Protein AF-A0A5K0W9E0-F1 (afdb_monomer)

Structure (mmCIF, N/CA/C/O backbone):
data_AF-A0A5K0W9E0-F1
#
_entry.id   AF-A0A5K0W9E0-F1
#
loop_
_atom_site.group_PDB
_atom_site.id
_atom_site.type_symbol
_atom_site.label_atom_id
_atom_site.label_alt_id
_atom_site.label_comp_id
_atom_site.label_asym_id
_atom_site.label_entity_id
_atom_site.label_seq_id
_atom_site.pdbx_PDB_ins_code
_atom_site.Cartn_x
_atom_site.Cartn_y
_atom_site.Cartn_z
_atom_site.occupancy
_atom_site.B_iso_or_equiv
_atom_site.auth_seq_id
_atom_site.auth_comp_id
_atom_site.auth_asym_id
_atom_site.auth_atom_id
_atom_site.pdbx_PDB_model_num
ATOM 1 N N . CYS A 1 1 ? -28.508 -2.238 -8.632 1.00 51.28 1 CYS A N 1
ATOM 2 C CA . CYS A 1 1 ? -27.387 -1.465 -8.068 1.00 51.28 1 CYS A CA 1
ATOM 3 C C . CYS A 1 1 ? -26.295 -2.475 -7.744 1.00 51.28 1 CYS A C 1
ATOM 5 O O . CYS A 1 1 ? -26.504 -3.266 -6.837 1.00 51.28 1 CYS A O 1
ATOM 7 N N . ALA A 1 2 ? -25.252 -2.586 -8.567 1.00 57.53 2 ALA A N 1
ATOM 8 C CA . ALA A 1 2 ? -24.145 -3.498 -8.294 1.00 57.53 2 ALA A CA 1
ATOM 9 C C . ALA A 1 2 ? -23.049 -2.677 -7.617 1.00 57.53 2 ALA A C 1
ATOM 11 O O . ALA A 1 2 ? -22.513 -1.760 -8.236 1.00 57.53 2 ALA A O 1
ATOM 12 N N . ASP A 1 3 ? -22.788 -2.961 -6.344 1.00 64.88 3 ASP A N 1
ATOM 13 C CA . ASP A 1 3 ? -21.638 -2.415 -5.632 1.00 64.88 3 ASP A CA 1
ATOM 14 C C . ASP A 1 3 ? -20.388 -2.896 -6.384 1.00 64.88 3 ASP A C 1
ATOM 16 O O . ASP A 1 3 ? -20.189 -4.100 -6.575 1.00 64.88 3 ASP A O 1
ATOM 20 N N . ALA A 1 4 ? -19.632 -1.966 -6.963 1.00 66.94 4 ALA A N 1
ATOM 21 C CA . ALA A 1 4 ? -18.502 -2.296 -7.818 1.00 66.94 4 ALA A CA 1
ATOM 22 C C . ALA A 1 4 ? -17.346 -2.822 -6.954 1.00 66.94 4 ALA A C 1
ATOM 24 O O . ALA A 1 4 ? -16.461 -2.071 -6.558 1.00 66.94 4 ALA A O 1
ATOM 25 N N . TYR A 1 5 ? -17.337 -4.129 -6.683 1.00 65.00 5 TYR A N 1
ATOM 26 C CA . TYR A 1 5 ? -16.247 -4.845 -6.007 1.00 65.00 5 TYR A CA 1
ATOM 27 C C . TYR A 1 5 ? -15.032 -5.062 -6.931 1.00 65.00 5 TYR A C 1
ATOM 29 O O . TYR A 1 5 ? -14.501 -6.167 -7.031 1.00 65.00 5 TYR A O 1
ATOM 37 N N . ALA A 1 6 ? -14.604 -4.022 -7.648 1.00 67.81 6 ALA A N 1
ATOM 38 C CA . ALA A 1 6 ? -13.431 -4.057 -8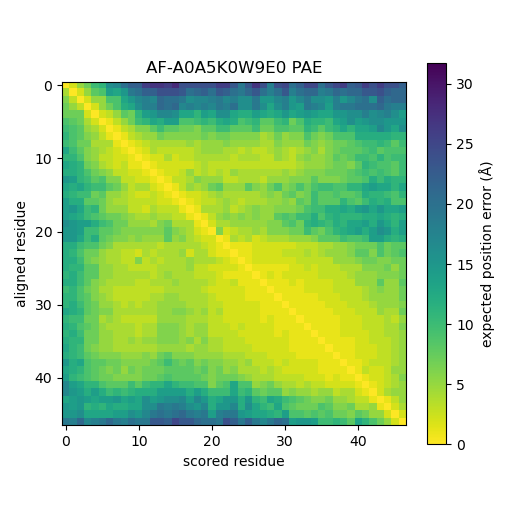.515 1.00 67.81 6 ALA A CA 1
ATOM 39 C C . ALA A 1 6 ? -12.316 -3.183 -7.923 1.00 67.81 6 ALA A C 1
ATOM 41 O O . ALA A 1 6 ? -12.397 -1.956 -7.949 1.00 67.81 6 ALA A O 1
ATOM 42 N N . ASP A 1 7 ? -11.256 -3.812 -7.408 1.00 70.25 7 ASP A N 1
ATOM 43 C CA . ASP A 1 7 ? -10.050 -3.105 -6.965 1.00 70.25 7 ASP A CA 1
ATOM 44 C C . ASP A 1 7 ? -9.231 -2.681 -8.192 1.00 70.25 7 ASP A C 1
ATOM 46 O O . ASP A 1 7 ? -8.654 -3.516 -8.888 1.00 70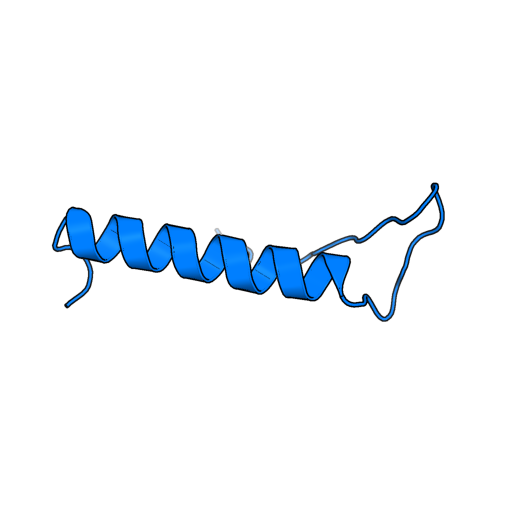.25 7 ASP A O 1
ATOM 50 N N . THR A 1 8 ? -9.208 -1.379 -8.493 1.00 78.81 8 THR A N 1
ATOM 51 C CA . THR A 1 8 ? -8.410 -0.824 -9.598 1.00 78.81 8 THR A CA 1
ATOM 52 C C . THR A 1 8 ? -7.361 0.125 -9.035 1.00 78.81 8 THR A C 1
ATOM 54 O O . THR A 1 8 ? -7.650 1.284 -8.746 1.00 78.81 8 THR A O 1
ATOM 57 N N . VAL A 1 9 ? -6.124 -0.355 -8.894 1.00 79.25 9 VAL A N 1
ATOM 58 C CA . VAL A 1 9 ? -4.986 0.458 -8.441 1.00 79.25 9 VAL A CA 1
ATOM 59 C C . VAL A 1 9 ? -4.015 0.658 -9.599 1.00 79.25 9 VAL A C 1
ATOM 61 O O . VAL A 1 9 ? -3.459 -0.299 -10.132 1.00 79.25 9 VAL A O 1
ATOM 64 N N . LEU A 1 10 ? -3.810 1.915 -9.995 1.00 84.75 10 LEU A N 1
ATOM 65 C CA . LEU A 1 10 ? -2.895 2.295 -11.072 1.00 84.75 10 LEU A CA 1
ATOM 66 C C . LEU A 1 10 ? -1.650 2.963 -10.479 1.00 84.75 10 LEU A C 1
ATOM 68 O O . LEU A 1 10 ? -1.736 4.050 -9.911 1.00 84.75 10 LEU A O 1
ATOM 72 N N . GLY A 1 11 ? -0.494 2.311 -10.612 1.00 82.75 11 GLY A N 1
ATOM 73 C CA . GLY A 1 11 ? 0.798 2.860 -10.207 1.00 82.75 11 GLY A CA 1
ATOM 74 C C . GLY A 1 11 ? 1.531 3.523 -11.366 1.00 82.75 11 GLY A C 1
ATOM 75 O O . GLY A 1 11 ? 1.617 2.972 -12.465 1.00 82.75 11 GLY A O 1
ATOM 76 N N . TYR A 1 12 ? 2.090 4.701 -11.100 1.00 87.00 12 TYR A N 1
ATOM 77 C CA . TYR A 1 12 ? 2.976 5.408 -12.017 1.00 87.00 12 TYR A CA 1
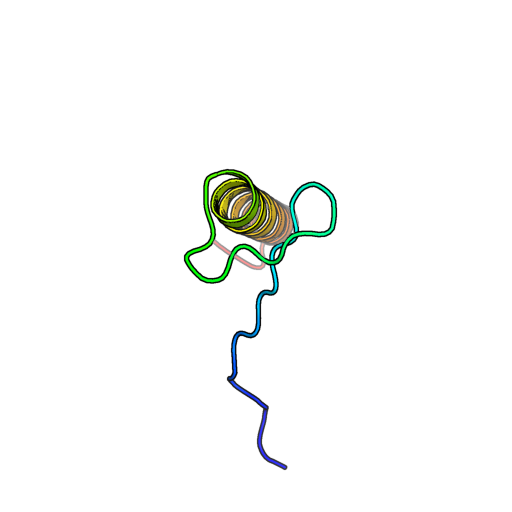ATOM 78 C C . TYR A 1 12 ? 4.271 5.766 -11.293 1.00 87.00 12 TYR A C 1
ATOM 80 O O . TYR A 1 12 ? 4.250 6.202 -10.140 1.00 87.00 12 TYR A O 1
ATOM 88 N N . ALA A 1 13 ? 5.397 5.589 -11.971 1.00 84.12 13 ALA A N 1
ATOM 89 C CA . ALA A 1 13 ? 6.707 6.029 -11.520 1.00 84.12 13 ALA A CA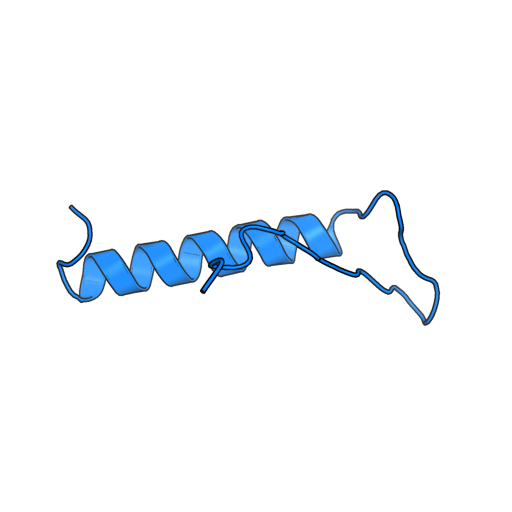 1
ATOM 90 C C . ALA A 1 13 ? 7.354 6.817 -12.660 1.00 84.12 13 ALA A C 1
ATOM 92 O O . ALA A 1 13 ? 7.526 6.288 -13.754 1.00 84.12 13 ALA A O 1
ATOM 93 N N . ASN A 1 14 ? 7.665 8.095 -12.423 1.00 87.81 14 ASN A N 1
ATOM 94 C CA . ASN A 1 14 ? 8.222 8.990 -13.445 1.00 87.81 14 ASN A CA 1
ATOM 95 C C . ASN A 1 14 ? 7.414 8.990 -14.766 1.00 87.81 14 ASN A C 1
ATOM 97 O O . ASN A 1 14 ? 7.967 8.825 -15.849 1.00 87.81 14 ASN A O 1
ATOM 101 N N . SER A 1 15 ? 6.084 9.098 -14.667 1.00 86.19 15 SER A N 1
ATOM 102 C CA . SER A 1 15 ? 5.140 9.033 -15.802 1.00 86.19 15 SER A CA 1
ATOM 103 C C . SER A 1 15 ? 5.084 7.698 -16.565 1.00 86.19 15 SER A C 1
ATOM 105 O O . SER A 1 15 ? 4.325 7.583 -17.526 1.00 86.19 15 SER A O 1
ATOM 107 N N . ILE A 1 16 ? 5.803 6.661 -16.124 1.00 84.69 16 ILE A N 1
ATOM 108 C CA . ILE A 1 16 ? 5.724 5.303 -16.674 1.00 84.69 16 ILE A CA 1
ATOM 109 C C . ILE A 1 16 ? 4.762 4.480 -15.816 1.00 84.69 16 ILE A C 1
ATOM 111 O O . ILE A 1 16 ? 4.889 4.435 -14.590 1.00 84.69 16 ILE A O 1
ATOM 115 N N . ARG A 1 17 ? 3.786 3.829 -16.458 1.00 84.94 17 ARG A N 1
ATOM 116 C CA . ARG A 1 17 ? 2.832 2.941 -15.782 1.00 84.94 17 ARG A CA 1
ATOM 117 C C . ARG A 1 17 ? 3.530 1.645 -15.376 1.00 84.94 17 ARG A C 1
ATOM 119 O O . ARG A 1 17 ? 4.000 0.905 -16.237 1.00 84.94 17 AR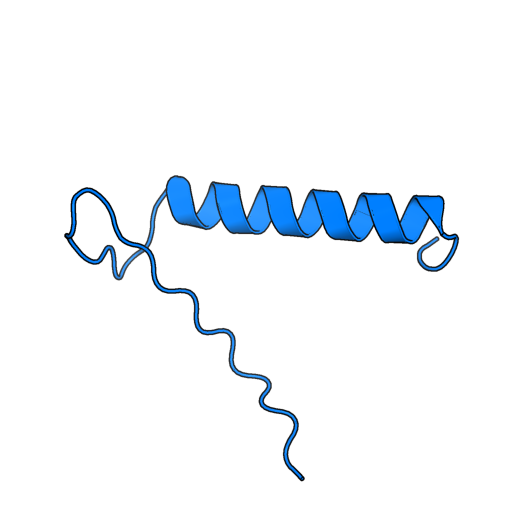G A O 1
ATOM 126 N N . THR A 1 18 ? 3.527 1.340 -14.086 1.00 84.56 18 THR A N 1
ATOM 127 C CA . THR A 1 18 ? 4.038 0.077 -13.547 1.00 84.56 18 THR A CA 1
ATOM 128 C C . THR A 1 18 ? 2.889 -0.926 -13.435 1.00 84.56 18 THR A C 1
ATOM 130 O O . THR A 1 18 ? 2.153 -0.957 -12.452 1.00 84.56 18 THR A O 1
ATOM 133 N N . ILE A 1 19 ? 2.683 -1.726 -14.489 1.00 79.75 19 ILE A N 1
ATOM 134 C CA . ILE A 1 19 ? 1.558 -2.678 -14.571 1.00 79.75 19 ILE A CA 1
ATOM 135 C C . ILE A 1 19 ? 1.687 -3.826 -13.565 1.00 79.75 19 ILE A C 1
ATOM 137 O O . ILE A 1 19 ? 0.699 -4.176 -12.927 1.00 79.75 19 ILE A O 1
ATOM 141 N N . ASP A 1 20 ? 2.903 -4.337 -13.367 1.00 78.12 20 ASP A N 1
ATOM 142 C CA . ASP A 1 20 ? 3.222 -5.347 -12.347 1.00 78.12 20 ASP A CA 1
ATOM 143 C C . ASP A 1 20 ? 3.310 -4.753 -10.932 1.00 78.12 20 ASP A C 1
ATOM 145 O O . ASP A 1 20 ? 3.434 -5.466 -9.939 1.00 78.12 20 ASP A O 1
ATOM 149 N N . GLY A 1 21 ? 3.226 -3.427 -10.830 1.00 80.31 21 GLY A N 1
ATOM 150 C CA . GLY A 1 21 ? 3.294 -2.689 -9.586 1.00 80.31 21 GLY A CA 1
ATOM 151 C C . GLY A 1 21 ? 4.712 -2.452 -9.084 1.00 80.31 21 GLY A C 1
ATOM 152 O O . GLY A 1 21 ? 5.543 -1.888 -9.792 1.00 80.31 21 GLY A O 1
ATOM 153 N N . GLY A 1 22 ? 4.965 -2.790 -7.821 1.00 86.25 22 GLY A N 1
ATOM 154 C CA . GLY A 1 22 ? 6.239 -2.553 -7.146 1.00 86.25 22 GLY A CA 1
ATOM 155 C C . GLY A 1 22 ? 6.067 -1.946 -5.756 1.00 86.25 22 GLY A C 1
ATOM 156 O O . GLY A 1 22 ? 4.955 -1.721 -5.272 1.00 86.25 22 GLY A O 1
ATOM 157 N N . THR A 1 23 ? 7.190 -1.610 -5.125 1.00 88.50 23 THR A N 1
ATOM 158 C CA . THR A 1 23 ? 7.246 -1.148 -3.726 1.00 88.50 23 THR A CA 1
ATOM 159 C C . THR A 1 23 ? 6.362 0.064 -3.432 1.00 88.50 23 THR A C 1
ATOM 161 O O . THR A 1 23 ? 5.816 0.169 -2.338 1.00 88.50 23 THR A O 1
ATOM 164 N N . HIS A 1 24 ? 6.174 0.967 -4.395 1.00 86.75 24 HIS A N 1
ATOM 165 C CA . HIS A 1 24 ? 5.280 2.119 -4.249 1.00 86.75 24 HIS A CA 1
ATOM 166 C C . HIS A 1 24 ? 3.795 1.736 -4.091 1.00 86.75 24 HIS A C 1
ATOM 168 O O . HIS A 1 24 ? 3.092 2.342 -3.283 1.00 86.75 24 HIS A O 1
ATOM 174 N N . ILE A 1 25 ? 3.321 0.708 -4.803 1.00 87.25 25 ILE A N 1
ATOM 175 C CA . ILE A 1 25 ? 1.937 0.225 -4.711 1.00 87.25 25 ILE A CA 1
ATOM 176 C C . ILE A 1 25 ? 1.765 -0.611 -3.445 1.00 87.25 25 ILE A C 1
ATOM 178 O O . ILE A 1 25 ? 0.783 -0.434 -2.725 1.00 87.25 25 ILE A O 1
ATOM 182 N N . ASP A 1 26 ? 2.741 -1.456 -3.116 1.00 86.94 26 ASP A N 1
ATOM 183 C CA . ASP A 1 26 ? 2.704 -2.247 -1.883 1.00 86.94 26 ASP A CA 1
ATOM 184 C C . ASP A 1 26 ? 2.767 -1.357 -0.637 1.00 86.94 26 ASP A C 1
ATOM 186 O O . ASP A 1 26 ? 2.012 -1.552 0.317 1.00 86.94 26 ASP A O 1
ATOM 190 N N . GLY A 1 27 ? 3.596 -0.311 -0.664 1.00 87.62 27 GLY A N 1
ATOM 191 C CA . GLY A 1 27 ? 3.664 0.701 0.387 1.00 87.62 27 GLY A CA 1
ATOM 192 C C . GLY A 1 27 ? 2.350 1.468 0.549 1.00 87.62 27 GLY A C 1
ATOM 193 O O . GLY A 1 27 ? 1.911 1.714 1.679 1.00 87.62 27 GLY A O 1
ATOM 194 N N . LEU A 1 28 ? 1.673 1.793 -0.557 1.00 88.94 28 LEU A N 1
ATOM 195 C CA . LEU A 1 28 ? 0.340 2.395 -0.533 1.00 88.94 28 LEU A CA 1
ATOM 196 C C . LEU A 1 28 ? -0.678 1.450 0.120 1.00 88.94 28 LEU A C 1
ATOM 198 O O . LEU A 1 28 ? -1.350 1.841 1.074 1.00 88.94 28 LEU A O 1
ATOM 202 N N . LYS A 1 29 ? -0.748 0.191 -0.324 1.00 88.44 29 LYS A N 1
ATOM 203 C CA . LYS A 1 29 ? -1.677 -0.808 0.229 1.00 88.44 29 LYS A CA 1
ATOM 204 C C . LYS A 1 29 ? -1.435 -1.039 1.722 1.00 88.44 29 LYS A C 1
ATOM 206 O O . LYS A 1 29 ? -2.382 -1.036 2.513 1.00 88.44 29 LYS A O 1
ATOM 211 N N . ALA A 1 30 ? -0.175 -1.167 2.133 1.00 91.19 30 ALA A N 1
ATOM 212 C CA . ALA A 1 30 ? 0.198 -1.382 3.527 1.00 91.19 30 ALA A CA 1
ATOM 213 C C . ALA A 1 30 ? -0.118 -0.169 4.417 1.00 91.19 30 ALA A C 1
ATOM 215 O O . ALA A 1 30 ? -0.645 -0.325 5.521 1.00 91.19 30 ALA A O 1
ATOM 216 N N . SER A 1 31 ? 0.184 1.048 3.957 1.00 91.31 31 SER A N 1
ATOM 217 C CA . SER A 1 31 ? -0.080 2.274 4.722 1.00 91.31 31 SER A CA 1
ATOM 218 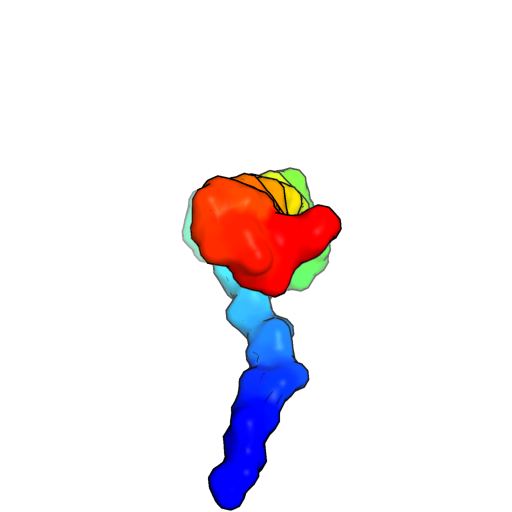C C . SER A 1 31 ? -1.574 2.582 4.835 1.00 91.31 31 SER A C 1
ATOM 220 O O . SER A 1 31 ? -2.035 2.932 5.925 1.00 91.31 31 SER A O 1
ATOM 222 N N . LEU A 1 32 ? -2.341 2.377 3.762 1.00 89.56 32 LEU A N 1
ATOM 223 C CA . LEU A 1 32 ? -3.793 2.534 3.758 1.00 89.56 32 LEU A CA 1
ATOM 224 C C . LEU A 1 32 ? -4.449 1.540 4.718 1.00 89.56 32 LEU A C 1
ATOM 226 O O . LEU A 1 32 ? -5.190 1.941 5.615 1.00 89.56 32 LEU A O 1
ATOM 230 N N . THR A 1 33 ? -4.092 0.259 4.603 1.00 90.38 33 THR A N 1
ATOM 231 C CA . THR A 1 33 ? -4.597 -0.800 5.487 1.00 90.38 33 THR A CA 1
ATOM 232 C C . THR A 1 33 ? -4.271 -0.497 6.945 1.00 90.38 33 THR A C 1
ATOM 234 O O . THR A 1 33 ? -5.144 -0.582 7.808 1.00 90.38 33 THR A O 1
ATOM 237 N N . ARG A 1 34 ? -3.035 -0.082 7.250 1.00 91.31 34 ARG A N 1
ATOM 238 C CA . ARG A 1 34 ? -2.634 0.284 8.615 1.00 91.31 34 ARG A CA 1
ATOM 239 C C . ARG A 1 34 ? -3.444 1.461 9.150 1.00 91.31 34 ARG A C 1
ATOM 241 O O . ARG A 1 34 ? -3.875 1.423 10.298 1.00 91.31 34 ARG A O 1
ATOM 248 N N . THR A 1 35 ? -3.661 2.485 8.331 1.00 90.25 35 THR A N 1
ATOM 249 C CA . THR A 1 35 ? -4.393 3.696 8.728 1.00 90.25 35 THR A CA 1
ATOM 250 C C . THR A 1 35 ? -5.856 3.388 9.014 1.00 90.25 35 THR A C 1
ATOM 252 O O . THR A 1 35 ? -6.360 3.776 10.066 1.00 90.25 35 THR A O 1
ATOM 255 N N . LEU A 1 36 ? -6.511 2.626 8.136 1.00 89.44 36 LEU A N 1
ATOM 256 C CA . LEU A 1 36 ? -7.898 2.197 8.314 1.00 89.44 36 LEU A CA 1
ATOM 257 C C . LEU A 1 36 ? -8.065 1.325 9.563 1.00 89.44 36 LEU A C 1
ATOM 259 O O . LEU A 1 36 ? -8.952 1.578 10.375 1.00 89.44 36 LEU A O 1
ATOM 263 N N . ASN A 1 37 ? -7.166 0.362 9.778 1.00 89.25 37 ASN A N 1
ATOM 264 C CA . ASN A 1 37 ? -7.182 -0.463 10.986 1.00 89.25 37 ASN A CA 1
ATOM 265 C C . ASN A 1 37 ? -6.969 0.369 12.259 1.00 89.25 37 ASN A C 1
ATOM 267 O O . ASN A 1 37 ? -7.677 0.181 13.247 1.00 89.25 37 ASN A O 1
ATOM 271 N N . ASN A 1 38 ? -6.030 1.321 12.247 1.00 89.50 38 ASN A N 1
ATOM 272 C CA . ASN A 1 38 ? -5.810 2.206 13.391 1.00 89.50 38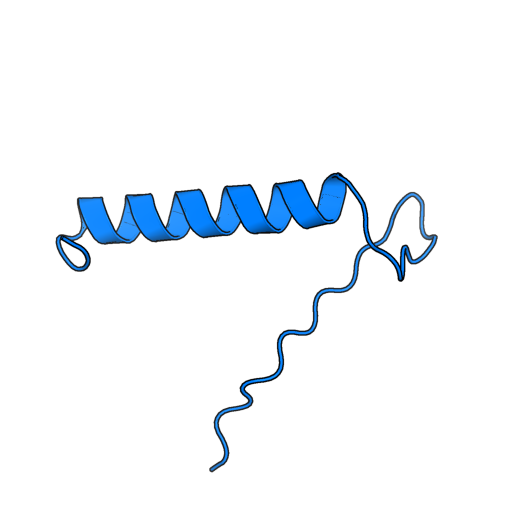 ASN A CA 1
ATOM 273 C C . ASN A 1 38 ? -7.020 3.104 13.667 1.00 89.50 38 ASN A C 1
ATOM 275 O O . AS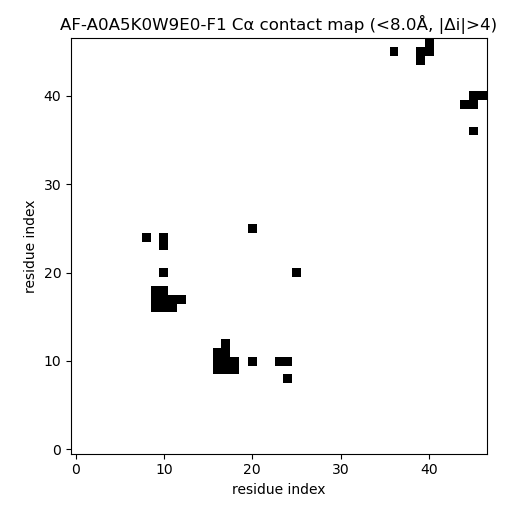N A 1 38 ? -7.369 3.313 14.829 1.00 89.50 38 ASN A O 1
ATOM 279 N N . LEU A 1 39 ? -7.655 3.636 12.622 1.00 88.81 39 LEU A N 1
ATOM 280 C CA . LEU A 1 39 ? -8.861 4.449 12.745 1.00 88.81 39 LEU A CA 1
ATOM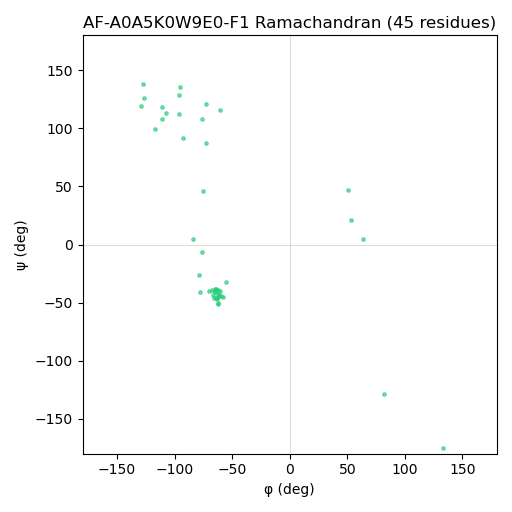 281 C C . LEU A 1 39 ? -10.011 3.629 13.339 1.00 88.81 39 LEU A C 1
ATOM 283 O O . LEU A 1 39 ? -10.652 4.064 14.294 1.00 88.81 39 LEU A O 1
ATOM 287 N N . GLY A 1 40 ? -10.223 2.418 12.832 1.00 86.75 40 GLY A N 1
ATOM 288 C CA . GLY A 1 40 ? -11.267 1.525 13.312 1.00 86.75 40 GLY A CA 1
ATOM 289 C C . GLY A 1 40 ? -11.068 1.072 14.759 1.00 86.75 40 GLY A C 1
ATOM 290 O O . GLY A 1 40 ? -12.030 1.062 15.527 1.00 86.75 40 GLY A O 1
ATOM 291 N N . LYS A 1 41 ? -9.821 0.801 15.171 1.00 87.50 41 LYS A N 1
ATOM 292 C CA . LYS A 1 41 ? -9.472 0.528 16.576 1.00 87.50 41 LYS A CA 1
ATOM 293 C C . LYS A 1 41 ? -9.728 1.735 17.478 1.00 87.50 41 LYS A C 1
ATOM 295 O O . LYS A 1 41 ? -10.339 1.591 18.533 1.00 87.50 41 LYS A O 1
ATOM 300 N N . LYS A 1 42 ? -9.314 2.941 17.060 1.00 86.38 42 LYS A N 1
ATOM 301 C CA . LYS A 1 42 ? -9.565 4.187 17.813 1.00 86.38 42 LYS A CA 1
ATOM 302 C C . LYS A 1 42 ? -11.054 4.460 17.988 1.00 86.38 42 LYS A C 1
ATOM 304 O O . LYS A 1 42 ? -11.480 4.869 19.061 1.00 86.38 42 LYS A O 1
ATOM 309 N N . SER A 1 43 ? -11.835 4.205 16.946 1.00 85.81 43 SER A N 1
ATOM 310 C CA . SER A 1 43 ? -13.279 4.404 16.962 1.00 85.81 43 SER A CA 1
ATOM 311 C C . SER A 1 43 ? -14.056 3.215 17.559 1.00 85.81 43 SER A C 1
ATOM 313 O O . SER A 1 43 ? -15.283 3.238 17.538 1.00 85.81 43 SER A O 1
ATOM 315 N N . LYS A 1 44 ? -13.371 2.182 18.091 1.00 79.88 44 LYS A N 1
ATOM 316 C CA . LYS A 1 44 ? -13.947 0.922 18.617 1.00 79.88 44 LYS A CA 1
ATOM 317 C C . LYS A 1 44 ? -14.877 0.180 17.643 1.00 79.88 44 LYS A C 1
ATOM 319 O O . LYS A 1 44 ? -15.694 -0.631 18.065 1.00 79.88 44 LYS A O 1
ATOM 324 N N . ILE A 1 45 ? -14.747 0.447 16.347 1.00 80.56 45 ILE A N 1
ATOM 325 C CA . ILE A 1 45 ? -15.527 -0.208 15.287 1.00 80.56 45 ILE A CA 1
ATOM 326 C C . ILE A 1 45 ? -14.935 -1.596 14.998 1.00 80.56 45 ILE A C 1
ATOM 328 O O . ILE A 1 45 ? -15.634 -2.504 14.563 1.00 80.56 45 ILE A O 1
ATOM 332 N N . ILE A 1 46 ? -13.635 -1.761 15.262 1.00 69.50 46 ILE A N 1
ATOM 333 C CA . ILE A 1 46 ? -12.867 -2.975 14.984 1.00 69.50 46 ILE A CA 1
ATOM 334 C C . ILE A 1 46 ? -12.184 -3.403 16.290 1.00 69.50 46 ILE A C 1
ATOM 336 O O . ILE A 1 46 ? -11.545 -2.571 16.940 1.00 69.50 46 ILE A O 1
ATOM 340 N N . LYS A 1 47 ? -12.392 -4.661 16.697 1.00 60.72 47 LYS A N 1
ATOM 341 C CA . LYS A 1 47 ? -11.937 -5.229 17.978 1.00 60.72 47 LYS A CA 1
ATOM 342 C C . LYS A 1 47 ? -10.454 -5.595 17.964 1.00 60.72 47 LYS A C 1
ATOM 344 O O . LYS A 1 47 ? -9.978 -6.105 16.927 1.00 60.72 47 LYS A O 1
#

Foldseek 3Di:
DDPPPDDDDWDDDPNRTDPVDDPVVVVVVVVVVVVVVVVCVVVVVHD

Mean predicted aligned error: 7.34 Å

Solvent-accessible surface area (backbone atoms only — not comparable to full-atom values): 3115 Å² total; per-residue (Å²): 138,78,82,79,89,68,92,82,85,88,42,68,57,94,90,41,74,34,87,94,52,52,69,72,49,53,51,48,54,52,51,51,51,52,50,53,51,52,51,29,45,75,68,66,76,42,135

Organism: NCBI:txid210225

Sequence (47 aa):
CADAYADTVLGYANSIRTIDGGTHIDGLKASLTRTLNNLGKKSKIIK

pLDDT: mean 81.82, std 9.75, range [51.28, 91.31]

Secondary structure (DSSP, 8-state):
-----------EETTEE-TT--HHHHHHHHHHHHHHHHHHHHTTS--

Radius of gyration: 14.49 Å; Cα contacts (8 Å, |Δi|>4): 19; chains: 1; bounding box: 36×14×35 Å

InterPro domains:
  IPR013506 DNA topoisomerase, type IIA, subunit B, domain 2 [PF00204] (3-47)
  IPR014721 Small ribosomal subunit protein uS5 domain 2-type fold, subgroup [G3DSA:3.30.230.10] (1-47)
  IPR020568 Ribosomal protein uS5 domain 2-type superfamily [SSF54211] (3-47)